Protein AF-A0A815X6F0-F1 (afdb_monomer_lite)

Structure (mmCIF, N/CA/C/O backbone):
data_AF-A0A815X6F0-F1
#
_entry.id   AF-A0A815X6F0-F1
#
loop_
_atom_site.group_PDB
_atom_site.id
_atom_site.type_symbol
_atom_site.label_atom_id
_atom_site.label_alt_id
_atom_site.label_comp_id
_atom_site.label_asym_id
_atom_site.label_entity_id
_atom_site.label_seq_id
_atom_site.pdbx_PDB_ins_code
_atom_site.Cartn_x
_atom_site.Cartn_y
_atom_site.Cartn_z
_atom_site.occupancy
_atom_site.B_iso_or_equiv
_atom_site.auth_seq_id
_atom_site.auth_comp_id
_atom_site.auth_asym_id
_atom_site.auth_atom_id
_atom_site.pdbx_PDB_model_num
ATOM 1 N N . SER A 1 1 ? 8.214 -9.721 2.352 1.00 83.94 1 SER A N 1
ATOM 2 C CA . SER A 1 1 ? 7.899 -9.157 1.022 1.00 83.94 1 SER A CA 1
ATOM 3 C C . SER A 1 1 ? 9.167 -9.175 0.192 1.00 83.94 1 SER A C 1
ATOM 5 O O . SER A 1 1 ? 10.241 -9.263 0.769 1.00 83.94 1 SER A O 1
ATOM 7 N N . VAL A 1 2 ? 9.049 -9.097 -1.132 1.00 95.81 2 VAL A N 1
ATOM 8 C CA . VAL A 1 2 ? 10.189 -8.866 -2.032 1.00 95.81 2 VAL A CA 1
ATOM 9 C C . VAL A 1 2 ? 10.040 -7.456 -2.596 1.00 95.81 2 VAL A C 1
ATOM 11 O O . VAL A 1 2 ? 8.924 -7.056 -2.932 1.00 95.81 2 VAL A O 1
ATOM 14 N N . MET A 1 3 ? 11.127 -6.689 -2.639 1.00 96.25 3 MET A N 1
ATOM 15 C CA . MET A 1 3 ? 11.152 -5.342 -3.211 1.00 96.25 3 MET A CA 1
ATOM 16 C C . MET A 1 3 ? 11.923 -5.360 -4.527 1.00 96.25 3 MET A C 1
ATOM 18 O O . MET A 1 3 ? 12.956 -6.015 -4.630 1.00 96.25 3 MET A O 1
ATOM 22 N N . PHE A 1 4 ? 11.417 -4.629 -5.516 1.00 96.56 4 PHE A N 1
ATOM 23 C CA . PHE A 1 4 ? 12.040 -4.490 -6.828 1.00 96.56 4 PHE A CA 1
ATOM 24 C C . PHE A 1 4 ? 12.383 -3.027 -7.073 1.00 96.56 4 PHE A C 1
ATOM 26 O O . PHE A 1 4 ? 11.563 -2.144 -6.810 1.00 96.56 4 PHE A O 1
ATOM 33 N N . ALA A 1 5 ? 13.576 -2.786 -7.606 1.00 97.19 5 ALA A N 1
ATOM 34 C CA . ALA A 1 5 ? 13.998 -1.480 -8.080 1.00 97.19 5 ALA A CA 1
ATOM 35 C C . ALA A 1 5 ? 13.959 -1.479 -9.611 1.00 97.19 5 ALA A C 1
ATOM 37 O O . ALA A 1 5 ? 14.564 -2.333 -10.254 1.00 97.19 5 ALA A O 1
ATOM 38 N N . PHE A 1 6 ? 13.230 -0.527 -10.187 1.00 97.12 6 PHE A N 1
ATOM 39 C CA . PHE A 1 6 ? 13.159 -0.318 -11.631 1.00 97.12 6 PHE A CA 1
ATOM 40 C C . PHE A 1 6 ? 13.811 1.016 -11.982 1.00 97.12 6 PHE A C 1
ATOM 42 O O . PHE A 1 6 ? 13.817 1.934 -11.165 1.00 97.12 6 PHE A O 1
ATOM 49 N N . ILE A 1 7 ? 14.320 1.120 -13.209 1.00 97.25 7 ILE A N 1
ATOM 50 C CA . ILE A 1 7 ? 15.054 2.296 -13.701 1.00 97.25 7 ILE A CA 1
ATOM 51 C C . ILE A 1 7 ? 14.174 3.554 -13.680 1.00 97.25 7 ILE A C 1
ATOM 53 O O . ILE A 1 7 ? 14.650 4.642 -13.369 1.00 97.25 7 ILE A O 1
ATOM 57 N N . ASP A 1 8 ? 12.877 3.411 -13.970 1.00 96.19 8 ASP A N 1
ATOM 58 C CA . ASP A 1 8 ? 11.954 4.538 -14.009 1.00 96.19 8 ASP A CA 1
ATOM 59 C C . ASP A 1 8 ? 10.519 4.174 -13.585 1.00 96.19 8 ASP A C 1
ATOM 61 O O . ASP A 1 8 ? 10.095 3.013 -13.527 1.00 96.19 8 ASP A O 1
ATOM 65 N N . ARG A 1 9 ? 9.726 5.217 -13.314 1.00 95.62 9 ARG A N 1
ATOM 66 C CA . ARG A 1 9 ? 8.331 5.097 -12.864 1.00 95.62 9 ARG A CA 1
ATOM 67 C C . ARG A 1 9 ? 7.383 4.572 -13.951 1.00 95.62 9 ARG A C 1
ATOM 69 O O . ARG A 1 9 ? 6.299 4.085 -13.624 1.00 95.62 9 ARG A O 1
ATOM 76 N N . SER A 1 10 ? 7.732 4.683 -15.229 1.00 97.19 10 SER A N 1
ATOM 77 C CA . SER A 1 10 ? 6.925 4.149 -16.330 1.00 97.19 10 SER A CA 1
ATOM 78 C C . SER A 1 10 ? 6.963 2.618 -16.351 1.00 97.19 10 SER A C 1
ATOM 80 O O . SER A 1 10 ? 5.913 1.993 -16.522 1.00 97.19 10 SER A O 1
ATOM 82 N N . ILE A 1 11 ? 8.121 2.012 -16.058 1.00 97.88 11 ILE A N 1
ATOM 83 C CA . ILE A 1 11 ? 8.262 0.559 -15.900 1.00 97.88 11 ILE A CA 1
ATOM 84 C C . ILE A 1 11 ? 7.421 0.083 -14.714 1.00 97.88 11 ILE A C 1
ATOM 86 O O . ILE A 1 11 ? 6.645 -0.859 -14.862 1.00 97.88 11 ILE A O 1
ATOM 90 N N . VAL A 1 12 ? 7.465 0.791 -13.579 1.00 97.50 12 VAL A N 1
ATOM 91 C CA . VAL A 1 12 ? 6.617 0.483 -12.411 1.00 97.50 12 VAL A CA 1
ATOM 92 C C . VAL A 1 12 ? 5.133 0.456 -12.794 1.00 97.50 12 VAL A C 1
ATOM 94 O O . VAL A 1 12 ? 4.424 -0.493 -12.462 1.00 97.50 12 VAL A O 1
ATOM 97 N N . LYS A 1 13 ? 4.652 1.459 -13.545 1.00 97.25 13 LYS A N 1
ATOM 98 C CA . LYS A 1 13 ? 3.258 1.502 -14.026 1.00 97.25 13 LYS A CA 1
ATOM 99 C C . LYS A 1 13 ? 2.916 0.301 -14.912 1.00 97.25 13 LYS A C 1
ATOM 101 O O . LYS A 1 13 ? 1.845 -0.280 -14.742 1.00 97.25 13 LYS A O 1
ATOM 106 N N . LYS A 1 14 ? 3.808 -0.082 -15.835 1.00 97.62 14 LYS A N 1
ATOM 107 C CA . LYS A 1 14 ? 3.624 -1.261 -16.699 1.00 97.62 14 LYS A CA 1
ATOM 108 C C . LYS A 1 14 ? 3.539 -2.539 -15.867 1.00 97.62 14 LYS A C 1
ATOM 110 O O . LYS A 1 14 ? 2.584 -3.288 -16.024 1.00 97.62 14 LYS A O 1
ATOM 115 N N . VAL A 1 15 ? 4.465 -2.747 -14.933 1.00 97.31 15 VAL A N 1
ATOM 116 C CA . VAL A 1 15 ? 4.484 -3.933 -14.062 1.00 97.31 15 VAL A CA 1
ATOM 117 C C . VAL A 1 15 ? 3.209 -4.022 -13.222 1.00 97.31 15 VAL A C 1
ATOM 119 O O . VAL A 1 15 ? 2.549 -5.057 -13.218 1.00 97.31 15 VAL A O 1
ATOM 122 N N . VAL A 1 16 ? 2.779 -2.926 -12.591 1.00 97.00 16 VAL A N 1
ATOM 123 C CA . VAL A 1 16 ? 1.513 -2.884 -11.831 1.00 97.00 16 VAL A CA 1
ATOM 124 C C . VAL A 1 16 ? 0.300 -3.227 -12.713 1.00 97.00 16 VAL A C 1
ATOM 126 O O . VAL A 1 16 ? -0.657 -3.836 -12.233 1.00 97.00 16 VAL A O 1
ATOM 129 N N . ASN A 1 17 ? 0.345 -2.906 -14.010 1.00 96.88 17 ASN A N 1
ATOM 130 C CA . ASN A 1 17 ? -0.677 -3.290 -14.988 1.00 96.88 17 ASN A CA 1
ATOM 131 C C . ASN A 1 17 ? -0.640 -4.766 -15.418 1.00 96.88 17 ASN A C 1
ATOM 133 O O . ASN A 1 17 ? -1.589 -5.226 -16.050 1.00 96.88 17 ASN A O 1
ATOM 137 N N . PHE A 1 18 ? 0.382 -5.534 -15.061 1.00 97.25 18 PHE A N 1
ATOM 138 C CA . PHE A 1 18 ? 0.379 -6.988 -15.239 1.00 97.25 18 PHE A CA 1
ATOM 139 C C . PHE A 1 18 ? 0.091 -7.728 -13.929 1.00 97.25 18 PHE A C 1
ATOM 141 O O . PHE A 1 18 ? -0.447 -8.830 -13.952 1.00 97.25 18 PHE A O 1
ATOM 148 N N . LEU A 1 19 ? 0.337 -7.097 -12.777 1.00 96.69 19 LEU A N 1
ATOM 149 C CA . LEU A 1 19 ? 0.090 -7.697 -11.467 1.00 96.69 19 LEU A CA 1
ATOM 150 C C . LEU A 1 19 ? -1.406 -7.782 -11.092 1.00 96.69 19 LEU A C 1
ATOM 152 O O . LEU A 1 19 ? -2.228 -6.989 -11.579 1.00 96.69 19 LEU A O 1
ATOM 156 N N . PRO A 1 20 ? -1.786 -8.711 -10.190 1.00 96.88 20 PRO A N 1
ATOM 157 C CA . PRO A 1 20 ? -3.138 -8.794 -9.639 1.00 96.88 20 PRO A CA 1
ATOM 158 C C . PRO A 1 20 ? -3.642 -7.462 -9.058 1.00 96.88 20 PRO A C 1
ATOM 160 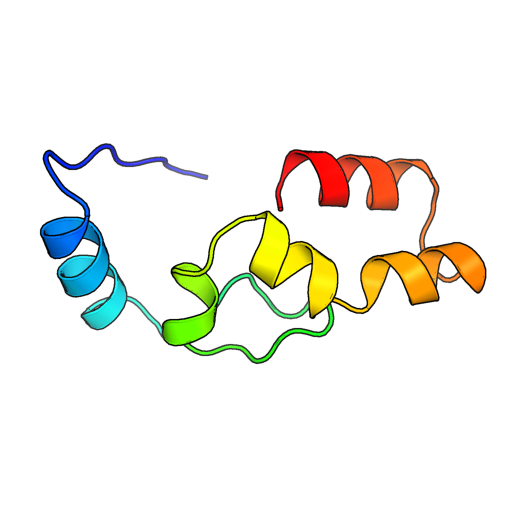O O . PRO A 1 20 ? -2.880 -6.657 -8.520 1.00 96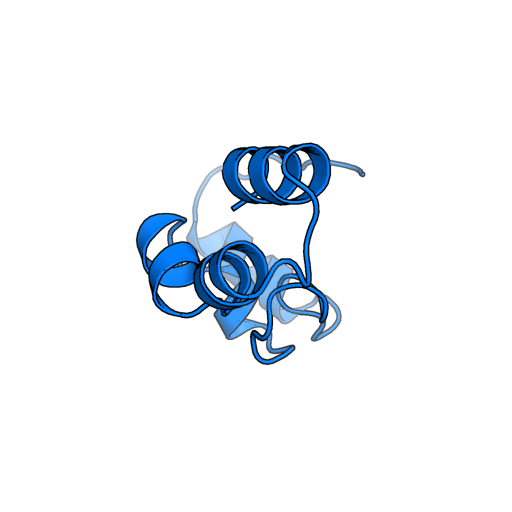.88 20 PRO A O 1
ATOM 163 N N . ARG A 1 21 ? -4.955 -7.214 -9.147 1.00 95.75 21 ARG A N 1
ATOM 164 C CA . ARG A 1 21 ? -5.593 -5.940 -8.755 1.00 95.75 21 ARG A CA 1
ATOM 165 C C . ARG A 1 21 ? -5.789 -5.830 -7.234 1.00 95.75 21 ARG A C 1
ATOM 167 O O . ARG A 1 21 ? -6.909 -5.706 -6.763 1.00 95.75 21 ARG A O 1
ATOM 174 N N . VAL A 1 22 ? -4.704 -5.861 -6.464 1.00 95.69 22 VAL A N 1
ATOM 175 C CA . VAL A 1 22 ? -4.766 -5.894 -4.987 1.00 95.69 22 VAL A CA 1
ATOM 176 C C . VAL A 1 22 ? -4.652 -4.522 -4.313 1.00 95.69 22 VAL A C 1
ATOM 178 O O . VAL A 1 22 ? -5.005 -4.385 -3.139 1.00 95.69 22 VAL A O 1
ATOM 181 N N . GLY A 1 23 ? -4.197 -3.491 -5.035 1.00 95.06 23 GLY A N 1
ATOM 182 C CA . GLY A 1 23 ? -3.982 -2.155 -4.471 1.00 95.06 23 GLY A CA 1
ATOM 183 C C . GLY A 1 23 ? -2.881 -2.155 -3.406 1.00 95.06 23 GLY A C 1
ATOM 184 O O . GLY A 1 23 ? -1.822 -2.745 -3.610 1.00 95.06 23 GLY A O 1
ATOM 185 N N . VAL A 1 24 ? -3.152 -1.513 -2.269 1.00 94.88 24 VAL A N 1
ATOM 186 C CA . VAL A 1 24 ? -2.303 -1.533 -1.057 1.00 94.88 24 VAL A CA 1
ATOM 187 C C . VAL A 1 24 ? -2.874 -2.456 0.032 1.00 94.88 24 VAL A C 1
ATOM 189 O O . VAL A 1 24 ? -2.538 -2.341 1.208 1.00 94.88 24 VAL A O 1
ATOM 192 N N . GLY A 1 25 ? -3.759 -3.380 -0.361 1.00 90.69 25 GLY A N 1
ATOM 193 C CA . GLY A 1 25 ? -4.503 -4.250 0.547 1.00 90.69 25 GLY A CA 1
ATOM 194 C C . GLY A 1 25 ? -5.778 -3.609 1.105 1.00 90.69 25 GLY A C 1
ATOM 195 O O . GLY A 1 25 ? -6.059 -2.432 0.896 1.00 90.69 25 GLY A O 1
ATOM 196 N N . SER A 1 26 ? -6.573 -4.407 1.819 1.00 92.94 26 SER A N 1
ATOM 197 C CA . SER A 1 26 ? -7.892 -4.018 2.344 1.00 92.94 26 SER A CA 1
ATOM 198 C C . SER A 1 26 ? -7.846 -3.315 3.708 1.00 92.94 26 SER A C 1
ATOM 200 O O . SER A 1 26 ? -8.811 -2.672 4.114 1.00 92.94 26 SER A O 1
ATOM 202 N N . ARG A 1 27 ? -6.723 -3.411 4.433 1.00 91.81 27 ARG A N 1
ATOM 203 C CA . ARG A 1 27 ? -6.634 -3.009 5.851 1.00 91.81 27 ARG A CA 1
ATOM 204 C C . ARG A 1 27 ? -6.721 -1.500 6.093 1.00 91.81 27 ARG A C 1
ATOM 206 O O . ARG A 1 27 ? -7.069 -1.100 7.199 1.00 91.81 27 ARG A O 1
ATOM 213 N N . TYR A 1 28 ? -6.421 -0.681 5.085 1.00 94.69 28 TYR A N 1
ATOM 214 C CA . TYR A 1 28 ? -6.332 0.780 5.214 1.00 94.69 28 TYR A CA 1
ATOM 215 C C . TYR A 1 28 ? -7.615 1.523 4.812 1.00 94.69 28 TYR A C 1
ATOM 217 O O . TYR A 1 28 ? -7.615 2.751 4.738 1.00 94.69 28 TYR A O 1
ATOM 225 N N . GLY A 1 29 ? -8.700 0.791 4.528 1.00 93.94 29 GLY A N 1
ATOM 226 C CA . GLY A 1 29 ? -9.959 1.385 4.070 1.00 93.94 29 GLY A CA 1
ATOM 227 C C . GLY A 1 29 ? -9.873 1.984 2.665 1.00 93.94 29 GLY A C 1
ATOM 228 O O . GLY A 1 29 ? -10.637 2.885 2.337 1.00 93.94 29 GLY A O 1
ATOM 229 N N . LEU A 1 30 ? -8.928 1.508 1.847 1.00 95.38 30 LEU A N 1
ATOM 230 C CA . LEU A 1 30 ? -8.712 1.970 0.480 1.00 95.38 30 LEU A CA 1
ATOM 231 C C . LEU A 1 30 ? -9.247 0.949 -0.537 1.00 95.38 30 LEU A C 1
ATOM 233 O O . LEU A 1 30 ? -9.141 -0.257 -0.302 1.00 95.38 30 LEU A O 1
ATOM 237 N N . PRO A 1 31 ? -9.763 1.391 -1.699 1.00 95.19 31 PRO A N 1
ATOM 238 C CA . PRO A 1 31 ? -10.197 0.477 -2.750 1.00 95.19 31 PRO A CA 1
ATOM 239 C C . PRO A 1 31 ? -9.048 -0.402 -3.264 1.00 95.19 31 PRO A C 1
ATOM 241 O O . PRO A 1 31 ? -7.972 0.102 -3.607 1.00 95.19 31 PRO A O 1
ATOM 244 N N . GLN A 1 32 ? -9.296 -1.706 -3.408 1.00 95.56 32 GLN A N 1
ATOM 245 C CA . GLN A 1 32 ? -8.343 -2.658 -3.990 1.00 95.56 32 GLN A CA 1
ATOM 246 C C . GLN A 1 32 ? -8.334 -2.545 -5.516 1.00 95.56 32 GLN A C 1
ATOM 248 O O . GLN A 1 32 ? -9.025 -3.253 -6.243 1.00 95.56 32 GLN A O 1
ATOM 253 N N . GLN A 1 33 ? -7.575 -1.574 -6.013 1.00 95.62 33 GLN A N 1
ATOM 254 C CA . GLN A 1 33 ? -7.436 -1.288 -7.435 1.00 95.62 33 GLN A CA 1
ATOM 255 C C . GLN A 1 33 ? -5.971 -0.988 -7.750 1.00 95.62 33 GLN A C 1
ATOM 257 O O . GLN A 1 33 ? -5.260 -0.421 -6.925 1.00 95.62 33 GLN A O 1
ATOM 262 N N . ARG A 1 34 ? -5.520 -1.295 -8.972 1.00 95.00 34 ARG A N 1
ATOM 263 C CA . ARG A 1 34 ? -4.142 -1.008 -9.427 1.00 95.00 34 ARG A CA 1
ATOM 264 C C . ARG A 1 34 ? -3.750 0.459 -9.262 1.00 95.00 34 ARG A C 1
ATOM 266 O O . ARG A 1 34 ? -2.627 0.761 -8.874 1.00 95.00 34 ARG A O 1
ATOM 273 N N . ARG A 1 35 ? -4.701 1.373 -9.489 1.00 93.81 35 ARG A N 1
ATOM 274 C CA . ARG A 1 35 ? -4.485 2.815 -9.308 1.00 93.81 35 ARG A CA 1
ATOM 275 C C . ARG A 1 35 ? -4.140 3.202 -7.871 1.00 93.81 35 ARG A C 1
ATOM 277 O O . ARG A 1 35 ? -3.555 4.256 -7.688 1.00 93.81 35 ARG A O 1
ATOM 284 N N . THR A 1 36 ? -4.489 2.375 -6.885 1.00 95.44 36 THR A N 1
ATOM 285 C CA . THR A 1 36 ? -4.189 2.595 -5.465 1.00 95.44 36 THR A CA 1
ATOM 286 C C . THR A 1 36 ? -2.756 2.172 -5.115 1.00 95.44 36 THR A C 1
ATOM 288 O O . THR A 1 36 ? -2.255 2.583 -4.083 1.00 95.44 36 THR A O 1
ATOM 291 N N . SER A 1 37 ? -2.056 1.411 -5.966 1.00 96.06 37 SER A N 1
ATOM 292 C CA . SER A 1 37 ? -0.658 0.984 -5.738 1.00 96.06 37 SER A CA 1
ATOM 293 C C . SER A 1 37 ? 0.401 2.006 -6.190 1.00 96.06 37 SER A C 1
ATOM 295 O O . SER A 1 37 ? 1.585 1.813 -5.952 1.00 96.06 37 SER A O 1
ATOM 297 N N . LEU A 1 38 ? -0.012 3.059 -6.899 1.00 95.94 38 LEU A N 1
ATOM 298 C CA . LEU A 1 38 ? 0.832 4.086 -7.529 1.00 95.94 38 LEU A CA 1
ATOM 299 C C . LEU A 1 38 ? 0.781 5.522 -6.937 1.00 95.94 38 LEU A C 1
ATOM 301 O O . LEU A 1 38 ? 1.639 6.324 -7.347 1.00 95.94 38 LEU A O 1
ATOM 305 N N . PRO A 1 39 ? -0.191 5.924 -6.082 1.00 96.00 39 PRO A N 1
ATOM 306 C CA . PRO A 1 39 ? -0.219 7.260 -5.494 1.00 96.00 39 PRO A CA 1
ATOM 307 C C . PRO A 1 39 ? 0.961 7.481 -4.548 1.00 96.00 39 PRO A C 1
ATOM 309 O O . PRO A 1 39 ? 1.575 6.535 -4.063 1.00 96.00 39 PRO A O 1
ATOM 312 N N . SER A 1 40 ? 1.269 8.745 -4.267 1.00 96.00 40 SER A N 1
ATOM 313 C CA . SER A 1 40 ? 2.267 9.075 -3.248 1.00 96.00 40 SER A CA 1
ATOM 314 C C . SER A 1 40 ? 1.760 8.751 -1.842 1.00 96.00 40 SER A C 1
ATOM 316 O O . SER A 1 40 ? 0.550 8.764 -1.593 1.00 96.00 40 SER A O 1
ATOM 318 N N . ALA A 1 41 ? 2.686 8.583 -0.897 1.00 95.19 41 ALA A N 1
ATOM 319 C CA . ALA A 1 41 ? 2.368 8.376 0.516 1.00 95.19 41 ALA A CA 1
ATOM 320 C C . ALA A 1 41 ? 1.390 9.428 1.065 1.00 95.19 41 ALA A C 1
ATOM 322 O O . ALA A 1 41 ? 0.414 9.113 1.740 1.00 95.19 41 ALA A O 1
ATOM 323 N N . LYS A 1 42 ? 1.561 10.698 0.673 1.00 96.81 42 LYS A N 1
ATOM 324 C CA . LYS A 1 42 ? 0.655 11.795 1.055 1.00 96.81 42 LYS A CA 1
ATOM 325 C C . LYS A 1 42 ? -0.773 11.602 0.530 1.00 96.81 42 LYS A C 1
ATOM 327 O O . LYS A 1 42 ? -1.728 11.966 1.214 1.00 96.81 42 LYS A O 1
ATOM 332 N N . GLN 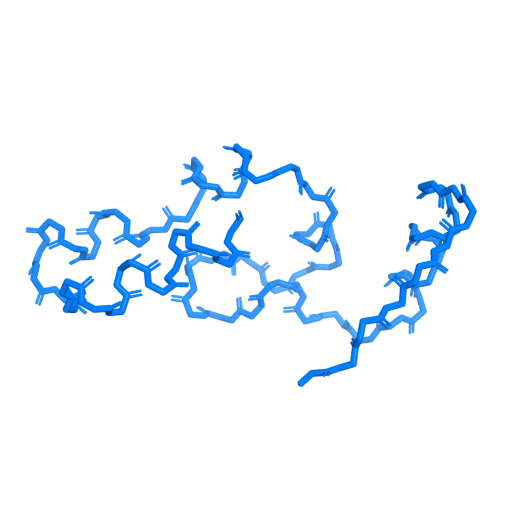A 1 43 ? -0.933 11.072 -0.684 1.00 96.81 43 GLN A N 1
ATOM 333 C CA . GLN A 1 43 ? -2.249 10.790 -1.269 1.00 96.81 43 GLN A CA 1
ATOM 334 C C . GLN A 1 43 ? -2.914 9.589 -0.589 1.00 96.81 43 GLN A C 1
ATOM 336 O O . GLN A 1 43 ? -4.107 9.644 -0.283 1.00 96.81 43 GLN A O 1
ATOM 341 N N . LEU A 1 44 ? -2.143 8.537 -0.303 1.00 96.62 44 LEU A N 1
ATOM 342 C CA . LEU A 1 44 ? -2.627 7.362 0.421 1.00 96.62 44 LEU A CA 1
ATOM 343 C C . LEU A 1 44 ? -3.026 7.713 1.858 1.00 96.62 44 LEU A C 1
ATOM 345 O O . LEU A 1 44 ? -4.130 7.388 2.286 1.00 96.62 44 LEU A O 1
ATOM 349 N N . PHE A 1 45 ? -2.193 8.478 2.564 1.00 97.06 45 PHE A N 1
ATOM 350 C CA . PHE A 1 45 ? -2.467 8.917 3.929 1.00 97.06 45 PHE A CA 1
ATOM 351 C C . PHE A 1 45 ? -3.770 9.713 4.052 1.00 97.06 45 PHE A C 1
ATOM 353 O O . PHE A 1 45 ? -4.539 9.504 4.987 1.00 97.06 45 PHE A O 1
ATOM 360 N N . ARG A 1 46 ? -4.032 10.617 3.100 1.00 96.88 46 ARG A N 1
ATOM 361 C CA . ARG A 1 46 ? -5.251 11.441 3.083 1.00 96.88 46 ARG A CA 1
ATOM 362 C C . ARG A 1 46 ? -6.523 10.641 2.812 1.00 96.88 46 ARG A C 1
ATOM 364 O O . ARG A 1 46 ? -7.587 11.067 3.241 1.00 96.88 46 ARG A O 1
ATOM 371 N N . SER A 1 47 ? -6.426 9.544 2.064 1.00 95.69 47 SER A N 1
ATOM 372 C CA . SER A 1 47 ? -7.585 8.749 1.640 1.00 95.69 47 SER A CA 1
ATOM 373 C C . SER A 1 47 ? -7.869 7.551 2.549 1.00 95.69 47 SER A C 1
ATOM 375 O O . SER A 1 47 ? -8.991 7.053 2.560 1.00 95.69 47 SER A O 1
ATOM 377 N N . ALA A 1 48 ? -6.882 7.088 3.316 1.00 97.00 48 ALA A N 1
ATOM 378 C CA . ALA A 1 48 ? -7.034 5.967 4.231 1.00 97.00 48 ALA A CA 1
ATOM 379 C C . ALA A 1 48 ? -7.812 6.352 5.499 1.00 97.00 48 ALA A C 1
ATOM 381 O O . ALA A 1 48 ? -7.696 7.459 6.025 1.00 97.00 48 ALA A O 1
ATOM 382 N N . ASN A 1 49 ? -8.543 5.393 6.068 1.00 97.00 49 ASN A N 1
ATOM 383 C CA . ASN A 1 49 ? -9.328 5.609 7.288 1.00 97.00 49 ASN A CA 1
ATOM 384 C C . ASN A 1 49 ? -8.558 5.301 8.589 1.00 97.00 49 ASN A C 1
ATOM 386 O O . ASN A 1 49 ? -9.115 5.408 9.681 1.00 97.00 49 ASN A O 1
ATOM 390 N N . MET A 1 50 ? -7.270 4.954 8.511 1.00 97.56 50 MET A N 1
ATOM 391 C CA . MET A 1 50 ? -6.471 4.522 9.669 1.00 97.56 50 MET A CA 1
ATOM 392 C C . MET A 1 50 ? -6.382 5.576 10.780 1.00 97.56 50 MET A C 1
ATOM 394 O O . MET A 1 50 ? -6.431 5.237 11.962 1.00 97.56 50 MET A O 1
ATOM 398 N N . THR A 1 51 ? -6.316 6.862 10.427 1.00 96.88 51 THR A N 1
ATOM 399 C CA . THR A 1 51 ? -6.304 7.962 11.408 1.00 96.88 51 THR A CA 1
ATOM 400 C C . THR A 1 51 ? -7.631 8.059 12.159 1.00 96.88 51 THR A C 1
ATOM 402 O O . THR A 1 51 ? -7.647 8.300 13.366 1.00 96.88 51 THR A O 1
ATOM 405 N N . GLN A 1 52 ? -8.752 7.836 11.468 1.00 97.31 52 GLN A N 1
ATOM 406 C CA . GLN A 1 52 ? -10.079 7.802 12.082 1.00 97.31 52 GLN A CA 1
ATOM 407 C C . GLN A 1 52 ? -10.219 6.593 13.012 1.00 97.31 52 GLN A C 1
ATOM 409 O O . GLN A 1 52 ? -10.639 6.758 14.156 1.00 97.31 52 GLN A O 1
ATOM 414 N N . ARG A 1 53 ? -9.793 5.407 12.561 1.00 97.50 53 ARG A N 1
ATOM 415 C CA . ARG A 1 53 ? -9.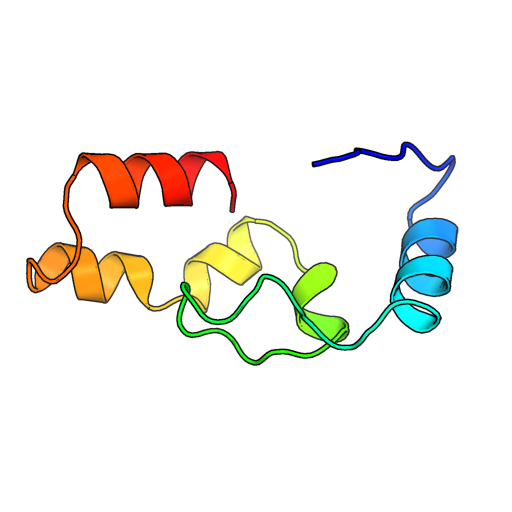796 4.173 13.363 1.00 97.50 53 ARG A CA 1
ATOM 416 C C . ARG A 1 53 ? -8.961 4.320 14.636 1.00 97.50 53 ARG A C 1
ATOM 418 O O . ARG A 1 53 ? -9.420 3.958 15.716 1.00 97.50 53 ARG A O 1
ATOM 425 N N . ARG A 1 54 ? -7.786 4.958 14.551 1.00 96.69 54 ARG A N 1
ATOM 426 C CA . ARG A 1 54 ? -6.968 5.291 15.731 1.00 96.69 54 ARG A CA 1
ATOM 427 C C . ARG A 1 54 ? -7.718 6.197 16.708 1.00 96.69 54 ARG A C 1
ATOM 429 O O . ARG A 1 54 ? -7.745 5.910 17.901 1.00 96.69 54 ARG A O 1
ATOM 436 N N . LYS A 1 55 ? -8.349 7.275 16.221 1.00 97.00 55 LYS A N 1
ATOM 437 C CA . LYS A 1 55 ? -9.133 8.196 17.068 1.00 97.00 55 LYS A CA 1
ATOM 438 C C . LYS A 1 55 ? -10.288 7.487 17.783 1.00 97.00 55 LYS A C 1
ATOM 440 O O . LYS A 1 55 ? -10.576 7.811 18.927 1.00 97.00 55 LYS A O 1
ATOM 445 N N . ARG A 1 56 ? -10.904 6.498 17.131 1.00 97.88 56 ARG A N 1
ATOM 446 C CA . ARG A 1 56 ? -11.980 5.662 17.689 1.00 97.88 56 ARG A CA 1
ATOM 447 C C . ARG A 1 56 ? -11.491 4.498 18.560 1.00 97.88 56 ARG A C 1
ATOM 449 O O . ARG A 1 56 ? -12.313 3.734 19.045 1.00 97.88 56 ARG A O 1
ATOM 456 N N . ARG A 1 57 ? -10.174 4.361 18.770 1.00 96.88 57 ARG A N 1
ATOM 457 C CA . ARG A 1 57 ? -9.536 3.229 19.474 1.00 96.88 57 ARG A CA 1
ATOM 458 C C . ARG A 1 57 ? -9.805 1.859 18.827 1.00 96.88 57 ARG A C 1
ATOM 460 O O . ARG A 1 57 ? -9.679 0.832 19.477 1.00 96.88 57 ARG A O 1
ATOM 467 N N . GLU A 1 58 ? -10.091 1.840 17.526 1.00 97.00 58 GLU A N 1
ATOM 468 C CA . GLU A 1 58 ? -10.264 0.626 16.706 1.00 97.00 58 GLU A CA 1
ATOM 469 C C . GLU A 1 58 ? -8.925 0.089 16.157 1.00 97.00 58 GLU A C 1
ATOM 471 O O . GLU A 1 58 ? -8.881 -0.870 15.385 1.00 97.00 58 GLU A O 1
ATOM 476 N N . THR A 1 59 ? -7.818 0.770 16.448 1.00 95.56 59 THR A N 1
ATOM 477 C CA . THR A 1 59 ? -6.462 0.407 16.027 1.00 95.56 59 THR A CA 1
ATOM 478 C C . THR A 1 59 ? -5.502 0.805 17.134 1.00 95.56 59 THR A C 1
ATOM 480 O O . THR A 1 59 ? -5.550 1.938 17.621 1.00 95.56 59 THR A O 1
ATOM 483 N N . SER A 1 60 ? -4.634 -0.121 17.531 1.00 97.31 60 SER A N 1
ATOM 484 C CA . SER A 1 60 ? -3.636 0.127 18.570 1.00 97.31 60 SER A CA 1
ATOM 485 C C . SER A 1 60 ? -2.587 1.153 18.123 1.00 97.31 60 SER A C 1
ATOM 487 O O . SER A 1 60 ? -2.367 1.386 16.931 1.00 97.31 60 SER A O 1
ATOM 489 N N . ASN A 1 61 ? -1.881 1.759 19.084 1.00 97.00 61 ASN A N 1
ATOM 490 C CA . ASN A 1 61 ? -0.777 2.671 18.768 1.00 97.00 61 ASN A CA 1
ATOM 491 C C . ASN A 1 61 ? 0.308 1.982 17.927 1.00 97.00 61 ASN A C 1
ATOM 493 O O . ASN A 1 61 ? 0.810 2.582 16.980 1.00 97.00 61 ASN A O 1
ATOM 497 N N . PHE A 1 62 ? 0.622 0.721 18.235 1.00 97.88 62 PHE A N 1
ATOM 498 C CA . PHE A 1 62 ? 1.602 -0.059 17.485 1.00 97.88 62 PHE A CA 1
ATOM 499 C C . PHE A 1 62 ? 1.170 -0.269 16.028 1.00 97.88 62 PHE A C 1
ATOM 501 O O . PHE A 1 62 ? 1.924 0.042 15.110 1.00 97.88 62 PHE A O 1
ATOM 508 N N . GLU A 1 63 ? -0.065 -0.71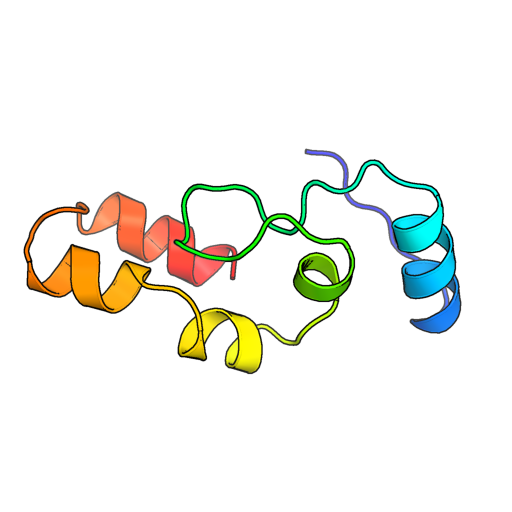3 15.786 1.00 96.25 63 GLU A N 1
ATOM 509 C CA . GLU A 1 63 ? -0.578 -0.908 14.423 1.00 96.25 63 GLU A CA 1
ATOM 510 C C . GLU A 1 63 ? -0.641 0.395 13.627 1.00 96.25 63 GLU A C 1
ATOM 512 O O . GLU A 1 63 ? -0.338 0.408 12.433 1.00 96.25 63 GLU A O 1
ATOM 517 N N . TYR A 1 64 ? -1.005 1.502 14.278 1.00 97.44 64 TYR A N 1
ATOM 518 C CA . TYR A 1 64 ? -1.028 2.804 13.625 1.00 97.44 64 TYR 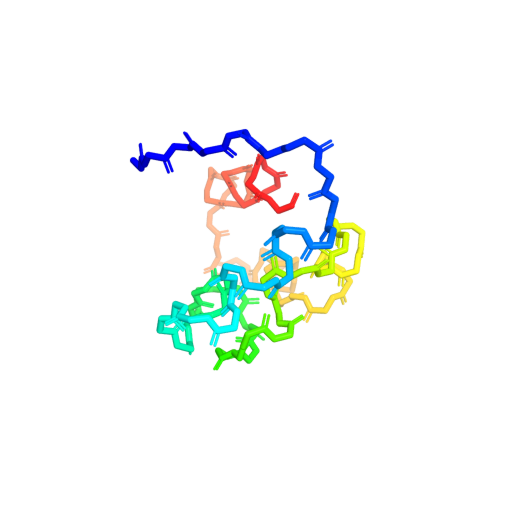A CA 1
ATOM 519 C C . TYR A 1 64 ? 0.381 3.280 13.245 1.00 97.44 64 TYR A C 1
ATOM 521 O O . TYR A 1 64 ? 0.575 3.778 12.138 1.00 97.44 64 TYR A O 1
ATOM 529 N N . LEU A 1 65 ? 1.382 3.079 14.108 1.00 97.75 65 LEU A N 1
ATOM 530 C CA . LEU A 1 65 ? 2.783 3.361 13.776 1.00 97.75 65 LEU A CA 1
ATOM 531 C C . LEU A 1 65 ? 3.285 2.458 12.642 1.00 97.75 65 LEU A C 1
ATOM 533 O O . LEU A 1 65 ? 3.952 2.937 11.727 1.00 97.75 65 LEU A O 1
ATOM 537 N N . MET A 1 66 ? 2.917 1.175 12.644 1.00 97.50 66 MET A N 1
ATOM 538 C CA . MET A 1 66 ? 3.231 0.260 11.542 1.00 97.50 66 MET A CA 1
ATOM 539 C C . MET A 1 66 ? 2.571 0.681 10.226 1.00 97.50 66 MET A C 1
ATOM 541 O O . MET A 1 66 ? 3.143 0.460 9.162 1.00 97.50 66 MET A O 1
ATOM 545 N N . TYR A 1 67 ? 1.380 1.280 10.276 1.00 96.31 67 TYR A N 1
ATOM 546 C CA . TYR A 1 67 ? 0.745 1.892 9.111 1.00 96.31 67 TYR A CA 1
ATOM 547 C C . TYR A 1 67 ? 1.530 3.113 8.619 1.00 96.31 67 TYR A C 1
ATOM 549 O O . TYR A 1 67 ? 1.856 3.165 7.439 1.00 96.31 67 TYR A O 1
ATOM 557 N N . LEU A 1 68 ? 1.898 4.042 9.508 1.00 96.44 68 LEU A N 1
ATOM 558 C CA . LEU A 1 68 ? 2.658 5.241 9.134 1.00 96.44 68 LEU A CA 1
ATOM 559 C C . LEU A 1 68 ? 4.021 4.922 8.504 1.00 96.44 68 LEU A C 1
ATOM 561 O O . LEU A 1 68 ? 4.445 5.636 7.608 1.00 96.44 68 LEU A O 1
ATOM 565 N N . ASN A 1 69 ? 4.685 3.849 8.941 1.00 96.56 69 ASN A N 1
ATOM 566 C CA . ASN A 1 69 ? 5.959 3.412 8.359 1.00 96.56 69 ASN A CA 1
ATOM 567 C C . ASN A 1 69 ? 5.813 2.730 6.987 1.00 96.56 69 ASN A C 1
ATOM 569 O O . ASN A 1 69 ? 6.802 2.579 6.276 1.00 96.56 69 ASN A O 1
ATOM 573 N N . LYS A 1 70 ? 4.612 2.257 6.631 1.00 94.31 70 LYS A N 1
ATOM 574 C CA . LYS A 1 70 ? 4.360 1.530 5.374 1.00 94.31 70 LYS A CA 1
ATOM 575 C C . LYS A 1 70 ? 3.731 2.387 4.279 1.00 94.31 70 LYS A C 1
ATOM 577 O O . LYS A 1 70 ? 3.801 1.979 3.121 1.00 94.31 70 LYS A O 1
ATOM 582 N N . ILE A 1 71 ? 3.028 3.458 4.655 1.00 90.69 71 ILE A N 1
ATOM 583 C CA . ILE A 1 71 ? 2.163 4.238 3.760 1.00 90.69 71 ILE A CA 1
ATOM 584 C C . ILE A 1 71 ? 2.926 5.280 2.950 1.00 90.69 71 ILE A C 1
ATOM 586 O O . ILE A 1 71 ? 3.900 5.864 3.470 1.00 90.69 71 ILE A O 1
#

Foldseek 3Di:
DDDDDDPDVVVVLVVLVVDDQQQLHPPFVDDSGSVNNRDDPVVSVVRGCLVVCVVVVVADPVRSVVVNVVD

Radius of gyration: 13.55 Å; chains: 1; bounding box: 27×21×36 Å

Sequence (71 aa):
SVMFAFIDRSIVKKVVNFLPRVGVGSRYGLPQQRRTSLPSAKQLFRSANMTQRRKRRETSNFEYLMYLNKI

pLDDT: mean 95.99, std 2.07, range [83.94, 97.88]

Secondary structure (DSSP, 8-state):
------SSHHHHHHHHTTS-S-TT-STTS---SGGGGSS-HHHHHHH-SHHHHHHTTSS-HHHHHHHHTT-